Protein AF-A0A948BP55-F1 (afdb_monomer_lite)

Sequence (87 aa):
MEKFKEKNKENWRGAGFWVKEIEKAGLKDKLRFFNDVVVEKRAPHSGTSYGDPVLTDVMLDGQKCDVYHSDHSDRDTWHRIFIHLKI

Foldseek 3Di:
DDDPPPDDPPPPDFPVLQVVQCVVQVNVVLADDADGEAEDQDDPDPPAQFPDFSDAQGAGPNFGWTKTWSDDDPPDPHTYIYIHTHD

pLDDT: mean 82.86, std 16.22, range [41.16, 96.62]

Secondary structure (DSSP, 8-state):
--------------HHHHHHHHHHTT-GGGS---SEEEEESSPPPTTSTT-S-SEEEEEETTEEEEEEES--STT-S--EEEEEE--

Structure (mmCIF, N/CA/C/O backbone):
data_AF-A0A948BP55-F1
#
_entry.id   AF-A0A948BP55-F1
#
loop_
_atom_site.group_PDB
_atom_site.id
_atom_site.type_symbol
_atom_site.label_atom_id
_atom_site.label_alt_id
_atom_site.label_comp_id
_atom_site.label_asym_id
_atom_site.label_entity_id
_atom_site.label_seq_id
_atom_site.pdbx_PDB_ins_code
_atom_site.Cartn_x
_atom_site.Cartn_y
_atom_site.Cartn_z
_atom_site.occupancy
_atom_site.B_iso_or_equiv
_atom_site.auth_seq_id
_atom_site.auth_comp_id
_atom_site.auth_asym_id
_atom_site.auth_atom_id
_atom_site.pdbx_PDB_model_num
ATOM 1 N N . MET A 1 1 ? -18.043 -1.620 33.405 1.00 43.06 1 MET A N 1
ATOM 2 C CA . MET A 1 1 ? -16.852 -2.127 32.693 1.00 43.06 1 MET A CA 1
ATOM 3 C C . MET A 1 1 ? -16.407 -1.060 31.715 1.00 43.06 1 MET A C 1
ATOM 5 O O . MET A 1 1 ? -17.105 -0.792 30.743 1.00 43.06 1 MET A O 1
ATOM 9 N N . GLU A 1 2 ? -15.317 -0.379 32.045 1.00 41.34 2 GLU A N 1
ATOM 10 C CA . GLU A 1 2 ? -14.697 0.648 31.209 1.00 41.34 2 GLU A CA 1
ATOM 11 C C . GLU A 1 2 ? -14.201 0.022 29.900 1.00 41.34 2 GLU A C 1
ATOM 13 O O . GLU A 1 2 ? -13.401 -0.912 29.910 1.00 41.34 2 GLU A O 1
ATOM 18 N N . LYS A 1 3 ? -14.700 0.517 28.761 1.00 41.16 3 LYS A N 1
ATOM 19 C CA . LYS A 1 3 ? -14.141 0.194 27.446 1.00 41.16 3 LYS A CA 1
ATOM 20 C C . LYS A 1 3 ? -12.757 0.834 27.376 1.00 41.16 3 LYS A C 1
ATOM 22 O O . LYS A 1 3 ? -12.656 2.044 27.172 1.00 41.16 3 LYS A O 1
ATOM 27 N N . PHE A 1 4 ? -11.712 0.032 27.560 1.00 41.75 4 PHE A N 1
ATOM 28 C CA . PHE A 1 4 ? -10.335 0.440 27.301 1.00 41.75 4 PHE A CA 1
ATOM 29 C C . PHE A 1 4 ? -10.250 0.976 25.865 1.00 41.75 4 PHE A C 1
ATOM 31 O O . PHE A 1 4 ? -10.355 0.234 24.890 1.00 41.75 4 PHE A O 1
ATOM 38 N N . LYS A 1 5 ? -10.107 2.298 25.736 1.00 44.28 5 LYS A N 1
ATOM 39 C CA . LYS A 1 5 ? -9.656 2.940 24.504 1.00 44.28 5 LYS A CA 1
ATOM 40 C C . LYS A 1 5 ? -8.225 2.456 24.275 1.00 44.28 5 LYS A C 1
ATOM 42 O O . LYS A 1 5 ? -7.319 2.960 24.934 1.00 44.28 5 LYS A O 1
ATOM 47 N N . GLU A 1 6 ? -8.014 1.515 23.353 1.00 46.50 6 GLU A N 1
ATOM 48 C CA . GLU A 1 6 ? -6.688 1.226 22.781 1.00 46.50 6 GLU A CA 1
ATOM 49 C C . GLU A 1 6 ? -6.224 2.453 21.970 1.00 46.50 6 GLU A C 1
ATOM 51 O O . GLU A 1 6 ? -6.231 2.481 20.742 1.00 46.50 6 GLU A O 1
ATOM 56 N N . LYS A 1 7 ? -5.872 3.534 22.671 1.00 46.00 7 LYS A N 1
ATOM 57 C CA . LYS A 1 7 ? -5.120 4.650 22.109 1.00 46.00 7 LYS A CA 1
ATOM 58 C C . LYS A 1 7 ? -3.664 4.204 22.046 1.00 46.00 7 LYS A C 1
ATOM 60 O O . LYS A 1 7 ? -3.052 3.987 23.085 1.00 46.00 7 LYS A O 1
ATOM 65 N N . ASN A 1 8 ? -3.135 4.142 20.825 1.00 45.44 8 ASN A N 1
ATOM 66 C CA . ASN A 1 8 ? -1.725 3.922 20.483 1.00 45.44 8 ASN A CA 1
ATOM 67 C C . ASN A 1 8 ? -1.258 2.457 20.439 1.00 45.44 8 ASN A C 1
ATOM 69 O O . ASN A 1 8 ? -0.255 2.108 21.051 1.00 45.44 8 ASN A O 1
ATOM 73 N N . LYS A 1 9 ? -1.906 1.611 19.624 1.00 48.84 9 LYS A N 1
ATOM 74 C CA . LYS A 1 9 ? -1.153 0.528 18.971 1.00 48.84 9 LYS A CA 1
ATOM 75 C C . LYS A 1 9 ? -0.234 1.181 17.942 1.00 48.84 9 LYS A C 1
ATOM 77 O O . LYS A 1 9 ? -0.702 1.716 16.938 1.00 48.84 9 LYS A O 1
ATOM 82 N N . GLU A 1 10 ? 1.062 1.213 18.217 1.00 50.16 10 GLU A N 1
ATOM 83 C CA . GLU A 1 10 ? 2.056 1.431 17.171 1.00 50.16 10 GLU A CA 1
ATOM 84 C C . GLU A 1 10 ? 1.792 0.389 16.075 1.00 50.16 10 GLU A C 1
ATOM 86 O O . GLU A 1 10 ? 1.755 -0.810 16.347 1.00 50.16 10 GLU A O 1
ATOM 91 N N . ASN A 1 11 ? 1.540 0.829 14.838 1.00 55.75 11 ASN A N 1
ATOM 92 C CA . ASN A 1 11 ? 1.214 -0.057 13.711 1.00 55.75 11 ASN A CA 1
ATOM 93 C C . ASN A 1 11 ? 2.458 -0.793 13.175 1.00 55.75 11 ASN A C 1
ATOM 95 O O . ASN A 1 11 ? 2.563 -1.075 11.985 1.00 55.75 11 ASN A O 1
ATOM 99 N N . TRP A 1 12 ? 3.391 -1.135 14.066 1.00 56.53 12 TRP A N 1
ATOM 100 C CA . TRP A 1 12 ? 4.555 -1.974 13.807 1.00 56.53 12 TRP A CA 1
ATOM 101 C C . TRP A 1 12 ? 4.124 -3.441 13.747 1.00 56.53 12 TRP A C 1
ATOM 103 O O . TRP A 1 12 ? 4.460 -4.268 14.592 1.00 56.53 12 TRP A O 1
ATOM 113 N N . ARG A 1 13 ? 3.313 -3.768 12.740 1.00 70.81 13 ARG A N 1
ATOM 114 C CA . ARG A 1 13 ? 3.014 -5.151 12.367 1.00 70.81 13 ARG A CA 1
ATOM 115 C C . ARG A 1 13 ? 3.954 -5.528 11.225 1.00 70.81 13 ARG A C 1
ATOM 117 O O . ARG A 1 13 ? 4.090 -4.768 10.272 1.00 70.81 13 ARG A O 1
ATOM 124 N N . GLY A 1 14 ? 4.637 -6.667 11.340 1.00 77.19 14 GLY A N 1
ATOM 125 C CA . GLY A 1 14 ? 5.609 -7.107 10.332 1.00 77.19 14 GLY A CA 1
ATOM 126 C C . GLY A 1 14 ? 4.972 -7.354 8.959 1.00 77.19 14 GLY A C 1
ATOM 127 O O . GLY A 1 14 ? 3.761 -7.558 8.859 1.00 77.19 14 GLY A O 1
ATOM 128 N N . ALA A 1 15 ? 5.791 -7.400 7.904 1.00 83.44 15 ALA A N 1
ATOM 129 C CA . ALA A 1 15 ? 5.338 -7.555 6.516 1.00 83.44 15 ALA A CA 1
ATOM 130 C C . ALA A 1 15 ? 4.337 -8.711 6.311 1.00 83.44 15 ALA A C 1
ATOM 132 O O . ALA A 1 15 ? 3.322 -8.542 5.640 1.00 83.44 15 ALA A O 1
ATOM 133 N N . GLY A 1 16 ? 4.552 -9.859 6.964 1.00 88.00 16 GLY A N 1
ATOM 134 C CA . GLY A 1 16 ? 3.655 -11.016 6.856 1.00 88.00 16 GLY A CA 1
ATOM 135 C C . GLY A 1 16 ? 2.230 -10.782 7.376 1.00 88.00 16 GLY A C 1
ATOM 136 O O . GLY A 1 16 ? 1.300 -11.430 6.905 1.00 88.00 16 GLY A O 1
ATOM 137 N N . PHE A 1 17 ? 2.030 -9.856 8.321 1.00 92.06 17 PHE A N 1
ATOM 138 C CA . PHE A 1 17 ? 0.686 -9.458 8.744 1.00 92.06 17 PHE A CA 1
ATOM 139 C C . PHE A 1 17 ? -0.037 -8.712 7.615 1.00 92.06 17 PHE A C 1
ATOM 141 O O . PHE A 1 17 ? -1.158 -9.064 7.257 1.00 92.06 17 PHE A O 1
ATOM 148 N N . TRP A 1 18 ? 0.625 -7.720 7.020 1.00 91.94 18 TRP A N 1
ATOM 149 C CA . TRP A 1 18 ? 0.029 -6.886 5.977 1.00 91.94 18 TRP A CA 1
ATOM 150 C C . TRP A 1 18 ? -0.234 -7.654 4.687 1.00 91.94 18 TRP A C 1
ATOM 152 O O . TRP A 1 18 ? -1.271 -7.442 4.067 1.00 91.94 18 TRP A O 1
ATOM 162 N N . VAL A 1 19 ? 0.630 -8.612 4.336 1.00 91.56 19 VAL A N 1
ATOM 163 C CA . VAL A 1 19 ? 0.378 -9.546 3.226 1.00 91.56 19 VAL A CA 1
ATOM 164 C C . VAL A 1 19 ? -0.954 -10.279 3.422 1.00 91.56 19 VAL A C 1
ATOM 166 O O . VAL A 1 19 ? -1.757 -10.339 2.495 1.00 91.56 19 VAL A O 1
ATOM 169 N N . LYS A 1 20 ? -1.234 -10.776 4.634 1.00 94.00 20 LYS A N 1
ATOM 170 C CA . LYS A 1 20 ? -2.497 -11.471 4.930 1.00 94.00 20 LYS A CA 1
ATOM 171 C C . LYS A 1 20 ? -3.707 -10.546 4.859 1.00 94.00 20 LYS A C 1
ATOM 173 O O . LYS A 1 20 ? -4.754 -10.967 4.380 1.00 94.00 20 LYS A O 1
ATOM 178 N N . GLU A 1 21 ? -3.582 -9.301 5.314 1.00 95.06 21 GLU A N 1
ATOM 179 C CA . GLU A 1 21 ? -4.674 -8.326 5.197 1.00 95.06 21 GLU A CA 1
ATOM 180 C C . GLU A 1 21 ? -4.960 -7.964 3.733 1.00 95.06 21 GLU A C 1
ATOM 182 O O . GLU A 1 21 ? -6.121 -7.910 3.334 1.00 95.06 21 GLU A O 1
ATOM 187 N N . ILE A 1 22 ? -3.921 -7.809 2.908 1.00 94.44 22 ILE A N 1
ATOM 188 C CA . ILE A 1 22 ? -4.044 -7.591 1.458 1.00 94.44 22 ILE A CA 1
ATOM 189 C C . ILE A 1 22 ? -4.731 -8.785 0.777 1.00 94.44 22 ILE A C 1
ATOM 191 O O . ILE A 1 22 ? -5.612 -8.595 -0.065 1.00 94.44 22 ILE A O 1
ATOM 195 N N . GLU A 1 23 ? -4.361 -10.014 1.148 1.00 94.75 23 GLU A N 1
ATOM 196 C CA . GLU A 1 23 ? -4.997 -11.243 0.653 1.00 94.75 23 GLU A CA 1
ATOM 197 C C . GLU A 1 23 ? -6.467 -11.328 1.063 1.00 94.75 23 GLU A C 1
ATOM 199 O O . GLU A 1 23 ? -7.335 -11.549 0.221 1.00 94.75 23 GLU A O 1
ATO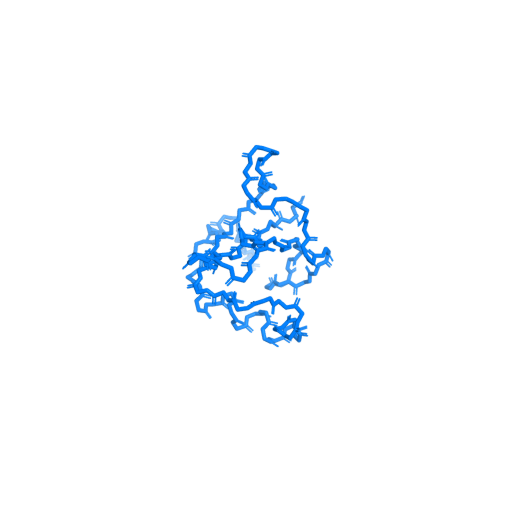M 204 N N . LYS A 1 24 ? -6.762 -11.085 2.341 1.00 95.44 24 LYS A N 1
ATOM 205 C CA . LYS A 1 24 ? -8.124 -11.080 2.885 1.00 95.44 24 LYS A CA 1
ATOM 206 C C . LYS A 1 24 ? -9.010 -10.023 2.223 1.00 95.44 24 LYS A C 1
ATOM 208 O O . LYS A 1 24 ? -10.204 -10.255 2.053 1.00 95.44 24 LYS A O 1
ATOM 213 N N . ALA A 1 25 ? -8.435 -8.883 1.842 1.00 94.88 25 ALA A N 1
ATOM 214 C CA . ALA A 1 25 ? -9.122 -7.821 1.114 1.00 94.88 25 ALA A CA 1
ATOM 215 C C . ALA A 1 25 ? -9.286 -8.108 -0.394 1.00 94.88 25 ALA A C 1
ATOM 217 O O . ALA A 1 25 ? -9.929 -7.325 -1.092 1.00 94.88 25 ALA A O 1
ATOM 218 N N . GLY A 1 26 ? -8.712 -9.200 -0.919 1.00 95.12 26 GLY A N 1
ATOM 219 C CA . GLY A 1 26 ? -8.770 -9.536 -2.345 1.00 95.12 26 GLY A CA 1
ATOM 220 C C . GLY A 1 26 ? -7.975 -8.570 -3.230 1.00 95.12 26 GLY A C 1
ATOM 221 O O . GLY A 1 26 ? -8.348 -8.321 -4.375 1.00 95.12 26 GLY A O 1
ATOM 222 N N . LEU A 1 27 ? -6.907 -7.972 -2.690 1.00 94.44 27 LEU A N 1
ATOM 223 C CA . LEU A 1 27 ? -6.112 -6.944 -3.374 1.00 94.44 27 LEU A CA 1
ATOM 224 C C . LEU A 1 27 ? -4.791 -7.472 -3.940 1.00 94.44 27 LEU A C 1
ATOM 226 O O . LEU A 1 27 ? -4.134 -6.749 -4.684 1.00 94.44 27 LEU A O 1
ATOM 230 N N . LYS A 1 28 ? -4.407 -8.714 -3.620 1.00 91.69 28 LYS A N 1
ATOM 231 C CA . LYS A 1 28 ? -3.110 -9.293 -4.004 1.00 91.69 28 LYS A CA 1
ATOM 232 C C . LYS A 1 28 ? -2.852 -9.233 -5.511 1.00 91.69 28 LYS A C 1
ATOM 234 O O . LYS A 1 28 ? -1.786 -8.789 -5.909 1.00 91.69 28 LYS A O 1
ATOM 239 N N . ASP A 1 29 ? -3.843 -9.577 -6.330 1.00 92.44 29 ASP A N 1
ATOM 240 C CA . ASP A 1 29 ? -3.702 -9.593 -7.795 1.00 92.44 29 ASP A CA 1
ATOM 241 C C . ASP A 1 29 ? -3.683 -8.189 -8.427 1.00 92.44 29 ASP A C 1
ATOM 243 O O . ASP A 1 29 ? -3.445 -8.044 -9.624 1.00 92.44 29 ASP A O 1
ATOM 247 N N . LYS A 1 30 ? -3.948 -7.142 -7.635 1.00 92.69 30 LYS A N 1
ATOM 248 C CA . LYS A 1 30 ? -3.861 -5.739 -8.067 1.00 92.69 30 LYS A CA 1
ATOM 249 C C . LYS A 1 30 ? -2.507 -5.108 -7.751 1.00 92.69 30 LYS A C 1
ATOM 251 O O . LYS A 1 30 ? -2.258 -3.979 -8.164 1.00 92.69 30 LYS A O 1
ATOM 256 N N . LEU A 1 31 ? -1.668 -5.804 -6.990 1.00 91.56 31 LEU A N 1
ATOM 257 C CA . LEU A 1 31 ? -0.335 -5.358 -6.618 1.00 91.56 31 LEU A CA 1
ATOM 258 C C . LEU A 1 31 ? 0.702 -6.122 -7.436 1.00 91.56 31 LEU A C 1
ATOM 260 O O . LEU A 1 31 ? 0.515 -7.291 -7.778 1.00 91.56 31 LEU A O 1
ATOM 264 N N . ARG A 1 32 ? 1.820 -5.459 -7.736 1.00 89.62 32 ARG A N 1
ATOM 265 C CA . ARG A 1 32 ? 2.992 -6.162 -8.262 1.00 89.62 32 ARG A CA 1
ATOM 266 C C . ARG A 1 32 ? 3.580 -7.037 -7.155 1.00 89.62 32 ARG A C 1
ATOM 268 O O . ARG A 1 32 ? 3.208 -6.916 -5.988 1.00 89.62 32 ARG A O 1
ATOM 275 N N . PHE A 1 33 ? 4.510 -7.919 -7.515 1.00 88.94 33 PHE A N 1
ATOM 276 C CA . PHE A 1 33 ? 5.304 -8.620 -6.510 1.00 88.94 33 PHE A CA 1
ATOM 277 C C . PHE A 1 33 ? 5.914 -7.605 -5.536 1.00 88.94 33 PHE A C 1
ATOM 279 O O . PHE A 1 33 ? 6.371 -6.548 -5.956 1.00 88.94 33 PHE A O 1
ATOM 286 N N . PHE A 1 34 ? 5.908 -7.929 -4.247 1.00 88.81 34 PHE A N 1
ATOM 287 C CA . PHE A 1 34 ? 6.599 -7.165 -3.222 1.00 88.81 34 PHE A CA 1
ATOM 288 C C . PHE A 1 34 ? 7.152 -8.113 -2.162 1.00 88.81 34 PHE A C 1
ATOM 290 O O . PHE A 1 34 ? 6.565 -9.157 -1.872 1.00 88.81 34 PHE A O 1
ATOM 297 N N . ASN A 1 35 ? 8.295 -7.757 -1.588 1.00 87.44 35 ASN A N 1
ATOM 298 C CA . ASN A 1 35 ? 8.977 -8.522 -0.547 1.00 87.44 35 ASN A CA 1
ATOM 299 C C . ASN A 1 35 ? 9.101 -7.753 0.774 1.00 87.44 35 ASN A C 1
ATOM 301 O O . ASN A 1 35 ? 9.544 -8.324 1.769 1.00 87.44 35 ASN A O 1
ATOM 305 N N . ASP A 1 36 ? 8.689 -6.486 0.792 1.00 89.00 36 ASP A N 1
ATOM 306 C CA . ASP A 1 36 ? 8.788 -5.622 1.957 1.00 89.00 36 ASP A CA 1
ATOM 307 C C . ASP A 1 36 ? 7.585 -4.679 2.060 1.00 89.00 36 ASP A C 1
ATOM 309 O O . ASP A 1 36 ? 6.982 -4.292 1.056 1.00 89.00 36 ASP A O 1
ATOM 313 N N . VAL A 1 37 ? 7.230 -4.317 3.292 1.00 91.75 37 VAL A N 1
ATOM 314 C CA . VAL A 1 37 ? 6.069 -3.480 3.603 1.00 91.75 37 VAL A CA 1
ATOM 315 C C . VAL A 1 37 ? 6.466 -2.429 4.627 1.00 91.75 37 VAL A C 1
ATOM 317 O O . VAL A 1 37 ? 6.898 -2.758 5.730 1.00 91.75 37 VAL A O 1
ATOM 320 N N . VAL A 1 38 ? 6.246 -1.164 4.286 1.00 91.75 38 VAL A N 1
ATOM 321 C CA . VAL A 1 38 ? 6.350 -0.030 5.211 1.00 91.75 38 VAL A CA 1
ATOM 322 C C . VAL A 1 38 ? 4.958 0.520 5.459 1.00 91.75 38 VAL A C 1
ATOM 324 O O . VAL A 1 38 ? 4.172 0.648 4.526 1.00 91.75 38 VAL A O 1
ATOM 327 N N . VAL A 1 39 ? 4.640 0.846 6.710 1.00 92.38 39 VAL A N 1
ATOM 328 C CA . VAL A 1 39 ? 3.329 1.388 7.078 1.00 92.38 39 VAL A CA 1
ATOM 329 C C . VAL A 1 39 ? 3.509 2.660 7.873 1.00 92.38 39 VAL A C 1
ATOM 331 O O . VAL A 1 39 ? 4.177 2.666 8.902 1.00 92.38 39 VAL A O 1
ATOM 334 N N . GLU A 1 40 ? 2.878 3.728 7.408 1.00 91.81 40 GLU A N 1
ATOM 335 C CA . GLU A 1 40 ? 3.027 5.059 7.979 1.00 91.81 40 GLU A CA 1
ATOM 336 C C . GLU A 1 40 ? 1.693 5.798 8.018 1.00 91.81 40 GLU A C 1
ATOM 338 O O . GLU A 1 40 ? 0.745 5.502 7.292 1.00 91.81 40 GLU A O 1
ATOM 343 N N . LYS A 1 41 ? 1.627 6.812 8.879 1.00 91.38 41 LYS A N 1
ATOM 344 C CA . LYS A 1 41 ? 0.450 7.686 9.039 1.00 91.38 41 LYS A CA 1
ATOM 345 C C . LYS A 1 41 ? 0.484 8.919 8.138 1.00 91.38 41 LYS A C 1
ATOM 347 O O . LYS A 1 41 ? -0.416 9.749 8.183 1.00 91.38 41 LYS A O 1
ATOM 352 N N . ARG A 1 42 ? 1.578 9.096 7.402 1.00 90.56 42 ARG A N 1
ATOM 353 C CA . ARG A 1 42 ? 1.771 10.181 6.445 1.00 90.56 42 ARG A CA 1
ATOM 354 C C . ARG A 1 42 ? 2.029 9.563 5.085 1.00 90.56 42 ARG A C 1
ATOM 356 O O . ARG A 1 42 ? 2.716 8.548 5.000 1.00 90.56 42 ARG A O 1
ATOM 363 N N . ALA A 1 43 ? 1.500 10.195 4.045 1.00 90.75 43 ALA A N 1
ATOM 364 C CA . ALA A 1 43 ? 1.821 9.842 2.672 1.00 90.75 43 ALA A CA 1
ATOM 365 C C . ALA A 1 43 ? 3.344 9.915 2.438 1.00 90.75 43 ALA A C 1
ATOM 367 O O . ALA A 1 43 ? 4.029 10.709 3.104 1.00 90.75 43 ALA A O 1
ATOM 368 N N . PRO A 1 44 ? 3.881 9.115 1.501 1.00 89.19 44 PRO A N 1
ATOM 369 C CA . PRO A 1 44 ? 5.279 9.222 1.118 1.00 89.19 44 PRO A CA 1
ATOM 370 C C . PRO A 1 44 ? 5.597 10.649 0.650 1.00 89.19 44 PRO A C 1
ATOM 372 O O . PRO A 1 44 ? 4.763 11.339 0.062 1.00 89.19 44 PRO A O 1
ATOM 375 N N . HIS A 1 45 ? 6.808 11.123 0.951 1.00 85.38 45 HIS A N 1
ATOM 376 C CA . HIS A 1 45 ? 7.219 12.472 0.564 1.00 85.38 45 HIS A CA 1
ATOM 377 C C . HIS A 1 45 ? 7.295 12.584 -0.966 1.00 85.38 45 HIS A C 1
ATOM 379 O O . HIS A 1 45 ? 7.712 11.634 -1.631 1.00 85.38 45 HIS A O 1
ATOM 385 N N . SER A 1 46 ? 6.962 13.750 -1.525 1.00 78.44 46 SER A N 1
ATOM 386 C CA . SER A 1 46 ? 6.896 13.977 -2.981 1.00 78.44 46 SER A CA 1
ATOM 387 C C . SER A 1 46 ? 8.233 13.808 -3.718 1.00 78.44 46 SER A C 1
ATOM 389 O O . SER A 1 46 ? 8.247 13.728 -4.940 1.00 78.44 46 SER A O 1
ATOM 391 N N . GLY A 1 47 ? 9.353 13.727 -2.992 1.00 76.56 47 GLY A N 1
ATOM 392 C CA . GLY A 1 47 ? 10.683 13.412 -3.531 1.00 76.56 47 GLY A CA 1
ATOM 393 C C . GLY A 1 47 ? 11.108 11.943 -3.397 1.00 76.56 47 GLY A C 1
ATOM 394 O O . GLY A 1 47 ? 12.267 11.630 -3.651 1.00 76.56 47 GLY A O 1
ATOM 395 N N . THR A 1 48 ? 10.225 11.051 -2.939 1.00 81.50 48 THR A N 1
ATOM 396 C CA . THR A 1 48 ? 10.512 9.607 -2.854 1.00 81.50 48 THR A CA 1
ATOM 397 C C . THR A 1 48 ? 10.154 8.891 -4.151 1.00 81.50 48 THR A C 1
ATOM 399 O O . THR A 1 48 ? 9.362 9.384 -4.950 1.00 81.50 48 THR A O 1
ATOM 402 N N . SER A 1 49 ? 10.694 7.686 -4.343 1.00 81.50 49 SER A N 1
ATOM 403 C CA . SER A 1 49 ? 10.404 6.869 -5.524 1.00 81.50 49 SER A CA 1
ATOM 404 C C . SER A 1 49 ? 8.998 6.262 -5.536 1.00 81.50 49 SER A C 1
ATOM 406 O O . SER A 1 49 ? 8.681 5.549 -6.473 1.00 81.50 49 SER A O 1
ATOM 408 N N . TYR A 1 50 ? 8.147 6.507 -4.531 1.00 84.69 50 TYR A N 1
ATOM 409 C CA . TYR A 1 50 ? 6.826 5.873 -4.451 1.00 84.69 50 TYR A CA 1
ATOM 410 C C . TYR A 1 50 ? 5.810 6.409 -5.465 1.00 84.69 50 TYR A C 1
ATOM 412 O O . TYR A 1 50 ? 4.886 5.685 -5.823 1.00 84.69 50 TYR A O 1
ATOM 420 N N . GLY A 1 51 ? 5.984 7.645 -5.943 1.00 85.31 51 GLY A N 1
ATOM 421 C CA . GLY A 1 51 ? 5.069 8.258 -6.907 1.00 85.31 51 GLY A CA 1
ATOM 422 C C . GLY A 1 51 ? 3.617 8.301 -6.416 1.00 85.31 51 GLY A C 1
ATOM 423 O O . GLY A 1 51 ? 3.353 8.565 -5.239 1.00 85.31 51 GLY A O 1
ATOM 424 N N . ASP A 1 52 ? 2.687 8.048 -7.337 1.00 90.12 52 ASP A N 1
ATOM 425 C CA . ASP A 1 52 ? 1.250 8.000 -7.064 1.00 90.12 52 ASP A CA 1
ATOM 426 C C . ASP A 1 52 ? 0.820 6.654 -6.450 1.00 90.12 52 ASP A C 1
ATOM 428 O O . ASP A 1 52 ? 1.434 5.614 -6.711 1.00 90.12 52 ASP A O 1
ATOM 432 N N . PRO A 1 53 ? -0.251 6.637 -5.636 1.00 93.44 53 PRO A N 1
ATOM 433 C CA . PRO A 1 53 ? -0.763 5.401 -5.063 1.00 93.44 53 PRO A CA 1
A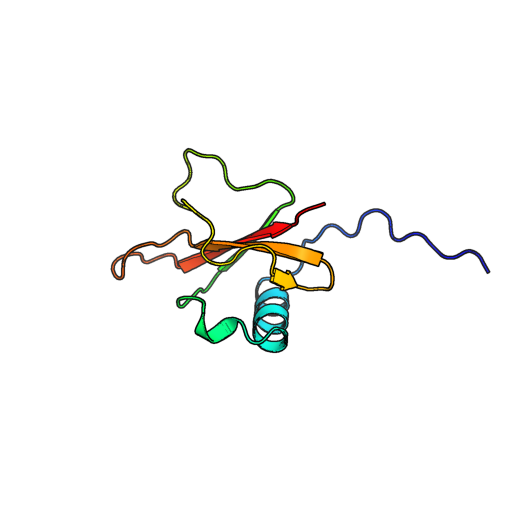TOM 434 C C . PRO A 1 53 ?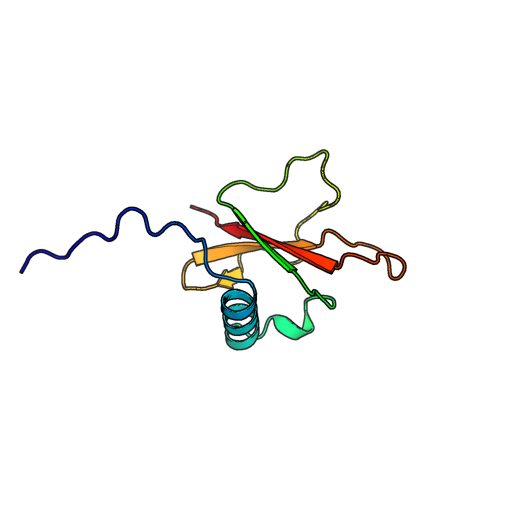 -1.298 4.465 -6.154 1.00 93.44 53 PRO A C 1
ATOM 436 O O . PRO A 1 53 ? -2.094 4.864 -7.004 1.00 93.44 53 PRO A O 1
ATOM 439 N N . VAL A 1 54 ? -0.919 3.189 -6.080 1.00 94.44 54 VAL A N 1
ATOM 440 C CA . VAL A 1 54 ? -1.438 2.128 -6.958 1.00 94.44 54 VAL A CA 1
ATOM 441 C C . VAL A 1 54 ? -2.839 1.676 -6.550 1.00 94.44 54 VAL A C 1
ATOM 443 O O . VAL A 1 54 ? -3.613 1.208 -7.382 1.00 94.44 54 VAL A O 1
ATOM 446 N N . LEU A 1 55 ? -3.176 1.821 -5.267 1.00 95.81 55 LEU A N 1
ATOM 447 C CA . LEU A 1 55 ? -4.502 1.571 -4.717 1.00 95.81 55 LEU A CA 1
ATOM 448 C C . LEU A 1 55 ? -4.869 2.717 -3.786 1.00 95.81 55 LEU A C 1
ATOM 450 O O . LEU A 1 55 ? -4.063 3.117 -2.946 1.00 95.81 55 LEU A O 1
ATOM 454 N N . THR A 1 56 ? -6.099 3.203 -3.905 1.00 96.62 56 THR A N 1
ATOM 455 C CA . THR A 1 56 ? -6.609 4.318 -3.108 1.00 96.62 56 THR A CA 1
ATOM 456 C C . THR A 1 56 ? -7.848 3.929 -2.319 1.00 96.62 56 THR A C 1
ATOM 458 O O . THR A 1 56 ? -8.684 3.162 -2.796 1.00 96.62 56 THR A O 1
ATOM 461 N N . ASP A 1 57 ? -7.966 4.469 -1.104 1.00 95.94 57 ASP A N 1
ATOM 462 C CA . ASP A 1 57 ? -9.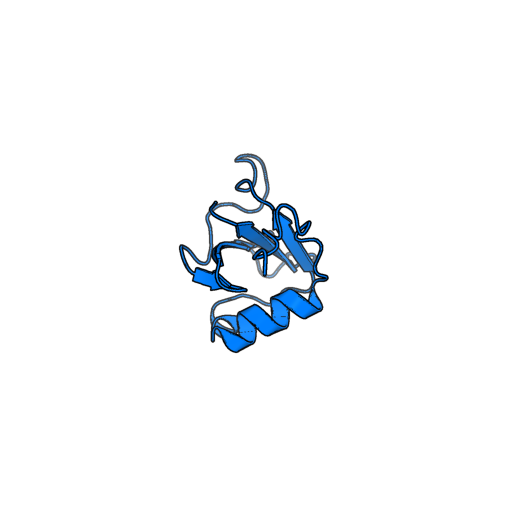131 4.290 -0.224 1.00 95.94 57 ASP A CA 1
ATOM 463 C C . ASP A 1 57 ? -9.515 2.818 0.046 1.00 95.94 57 ASP A C 1
ATOM 465 O O . ASP A 1 57 ? -10.680 2.495 0.295 1.00 95.94 57 ASP A O 1
ATOM 469 N N . VAL A 1 58 ? -8.531 1.916 0.036 1.00 96.25 58 VAL A N 1
ATOM 470 C CA . VAL A 1 58 ? -8.740 0.497 0.343 1.00 96.25 58 VAL A CA 1
ATOM 471 C C . VAL A 1 58 ? -8.839 0.264 1.846 1.00 96.25 58 VAL A C 1
ATOM 473 O O . VAL A 1 58 ? -8.286 1.019 2.640 1.00 96.25 58 VAL A O 1
ATOM 476 N N . MET A 1 59 ? -9.538 -0.796 2.250 1.00 95.56 59 MET A N 1
ATOM 477 C CA . MET A 1 59 ? -9.701 -1.149 3.662 1.00 95.56 59 MET A CA 1
ATOM 478 C C . MET A 1 59 ? -8.732 -2.268 4.056 1.00 95.56 59 MET A C 1
ATOM 480 O O . MET A 1 59 ? -8.867 -3.386 3.564 1.00 95.56 59 MET A O 1
ATOM 484 N N . LEU A 1 60 ? -7.798 -1.985 4.969 1.00 93.38 60 LEU A N 1
ATOM 485 C CA . LEU A 1 60 ? -6.855 -2.955 5.548 1.00 93.38 60 LEU A CA 1
ATOM 486 C C . LEU A 1 60 ? -6.884 -2.849 7.078 1.00 93.38 60 LEU A C 1
ATOM 488 O O . LEU A 1 60 ? -6.846 -1.742 7.610 1.00 93.38 60 LEU A O 1
ATOM 492 N N . ASP A 1 61 ? -6.986 -3.969 7.805 1.00 91.12 6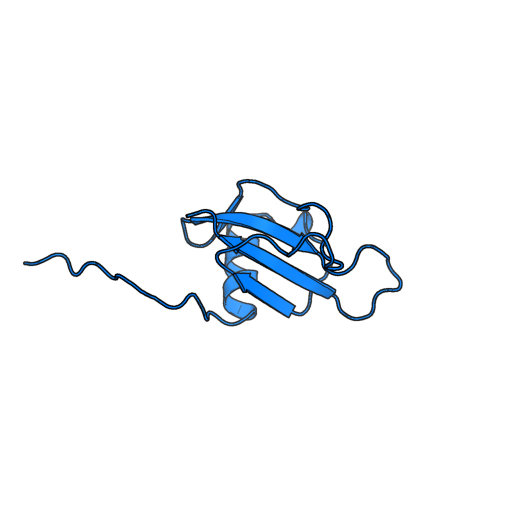1 ASP A N 1
ATOM 493 C CA . ASP A 1 61 ? -7.125 -3.991 9.277 1.00 91.12 61 ASP A CA 1
ATOM 494 C C . ASP A 1 61 ? -8.237 -3.048 9.795 1.00 91.12 61 ASP A C 1
ATOM 496 O O . ASP A 1 61 ? -8.125 -2.425 10.850 1.00 91.12 61 ASP A O 1
ATOM 500 N N . GLY A 1 62 ? -9.312 -2.885 9.012 1.00 91.31 62 GLY A N 1
ATOM 501 C CA . GLY A 1 62 ? -10.426 -1.986 9.331 1.00 91.31 62 GLY A CA 1
ATOM 502 C C . GLY A 1 62 ? -10.126 -0.487 9.188 1.00 91.31 62 GLY A C 1
ATOM 503 O O . GLY A 1 62 ? -10.970 0.327 9.557 1.00 91.31 62 GLY A O 1
ATOM 504 N N . GLN A 1 63 ? -8.970 -0.108 8.642 1.00 92.12 63 GLN A N 1
ATOM 505 C CA . GLN A 1 63 ? -8.568 1.278 8.394 1.00 92.12 63 GLN A CA 1
ATOM 506 C C . GLN A 1 63 ? -8.571 1.582 6.895 1.00 92.12 63 GLN A C 1
ATOM 508 O O . GLN A 1 63 ? -8.295 0.706 6.077 1.00 92.12 63 GLN A O 1
ATOM 513 N N . LYS A 1 64 ? -8.887 2.831 6.539 1.00 95.56 64 LYS A N 1
ATOM 514 C CA . LYS A 1 64 ? -8.785 3.316 5.161 1.00 95.56 64 LYS A CA 1
ATOM 515 C C . LYS A 1 64 ? -7.320 3.615 4.841 1.00 95.56 64 LYS A C 1
ATOM 517 O O . LYS A 1 64 ? -6.637 4.284 5.619 1.00 95.56 64 LYS A O 1
ATOM 522 N N . CYS A 1 65 ? -6.837 3.126 3.708 1.00 95.81 65 CYS A N 1
ATOM 523 C CA . CYS A 1 65 ? -5.432 3.195 3.337 1.00 95.81 65 CYS A CA 1
ATOM 524 C C . CYS A 1 65 ? -5.242 3.525 1.856 1.00 95.81 65 CYS A C 1
ATOM 526 O O . CYS A 1 65 ? -6.068 3.160 1.020 1.00 95.81 65 CYS A O 1
ATOM 528 N N . ASP A 1 66 ? -4.103 4.138 1.546 1.00 96.62 66 ASP A N 1
ATOM 529 C CA . ASP A 1 66 ? -3.529 4.126 0.200 1.00 96.62 66 ASP A CA 1
ATOM 530 C C . ASP A 1 66 ? -2.308 3.206 0.174 1.00 96.62 66 ASP A C 1
ATOM 532 O O . ASP A 1 66 ? -1.567 3.123 1.157 1.00 96.62 66 ASP A O 1
ATOM 536 N N . VAL A 1 67 ? -2.086 2.532 -0.951 1.00 95.62 67 VAL A N 1
ATOM 537 C CA . VAL A 1 67 ? -0.929 1.658 -1.170 1.00 95.62 67 VAL A CA 1
ATOM 538 C C . VAL A 1 67 ? -0.110 2.197 -2.333 1.00 95.62 67 VAL A C 1
ATOM 540 O O . VAL A 1 67 ? -0.663 2.526 -3.380 1.00 95.62 67 VAL A O 1
ATOM 543 N N . TYR A 1 68 ? 1.206 2.251 -2.156 1.00 94.50 68 TYR A N 1
ATOM 544 C CA . TYR A 1 68 ? 2.183 2.716 -3.139 1.00 94.50 68 TYR A CA 1
ATOM 545 C C . TYR A 1 68 ? 3.224 1.625 -3.382 1.00 94.50 68 TYR A C 1
ATOM 547 O O . TYR A 1 68 ? 3.485 0.830 -2.479 1.00 94.50 68 TYR A O 1
ATOM 555 N N . HIS A 1 69 ? 3.861 1.635 -4.550 1.00 92.50 69 HIS A N 1
ATOM 556 C CA . HIS A 1 69 ? 5.030 0.805 -4.853 1.00 92.50 69 HIS A CA 1
ATOM 557 C C . HIS A 1 69 ? 6.283 1.671 -4.955 1.00 92.50 69 HIS A C 1
ATOM 559 O O . HIS A 1 69 ? 6.232 2.764 -5.510 1.00 92.50 69 HIS A O 1
ATOM 565 N N . SER A 1 70 ? 7.406 1.207 -4.402 1.00 87.06 70 SER A N 1
ATOM 566 C CA . SER A 1 70 ? 8.704 1.871 -4.585 1.00 87.06 70 SER A CA 1
ATOM 567 C C . SER A 1 70 ? 9.304 1.610 -5.963 1.00 87.06 70 SER A C 1
ATOM 569 O O . SER A 1 70 ? 10.172 2.365 -6.398 1.00 87.06 70 SER A O 1
ATOM 571 N N . ASP A 1 71 ? 8.884 0.508 -6.581 1.00 81.44 71 ASP A N 1
ATOM 572 C CA . ASP A 1 71 ? 9.314 -0.013 -7.864 1.00 81.44 71 ASP A CA 1
ATOM 573 C C . ASP A 1 71 ? 8.261 0.255 -8.945 1.00 81.44 71 ASP A C 1
ATOM 575 O O . ASP A 1 71 ? 7.092 -0.107 -8.818 1.00 81.44 71 ASP A O 1
ATOM 579 N N . HIS A 1 72 ? 8.692 0.887 -10.032 1.00 71.75 72 HIS A N 1
ATOM 580 C CA . HIS A 1 72 ? 7.828 1.262 -11.159 1.00 71.75 72 HIS A CA 1
ATOM 581 C C . HIS A 1 72 ? 8.242 0.569 -12.455 1.00 71.75 72 HIS A C 1
ATOM 583 O O . HIS A 1 72 ? 7.556 0.691 -13.472 1.00 71.75 72 HIS A O 1
ATOM 589 N N . SER A 1 73 ? 9.354 -0.172 -12.438 1.00 70.44 73 SER A N 1
ATOM 590 C CA . SER A 1 73 ? 9.877 -0.891 -13.592 1.00 70.44 73 SER A CA 1
ATOM 591 C C . SER A 1 73 ? 10.248 -2.331 -13.251 1.00 70.44 73 SER A C 1
ATOM 593 O O . SER A 1 73 ? 10.647 -2.654 -12.136 1.00 70.44 73 SER A O 1
ATOM 595 N N . ASP A 1 74 ? 10.216 -3.204 -14.256 1.00 69.88 74 ASP A N 1
ATOM 596 C CA . ASP A 1 74 ? 10.576 -4.620 -14.096 1.00 69.88 74 ASP A CA 1
ATOM 597 C C . ASP A 1 74 ? 12.091 -4.835 -13.863 1.00 69.88 74 ASP A C 1
ATOM 599 O O . ASP A 1 74 ? 12.555 -5.967 -13.760 1.00 69.88 74 ASP A O 1
ATOM 603 N N . ARG A 1 75 ? 12.882 -3.751 -13.821 1.00 73.31 75 ARG A N 1
ATOM 604 C CA . ARG A 1 75 ? 14.326 -3.766 -13.536 1.00 73.31 75 ARG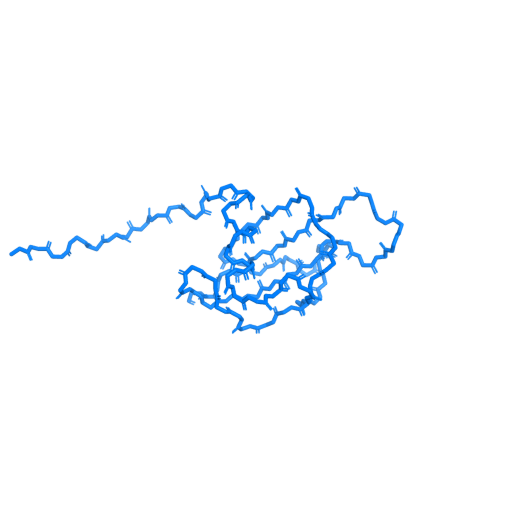 A CA 1
ATOM 605 C C . ARG A 1 75 ? 14.652 -3.445 -12.080 1.00 73.31 75 ARG A C 1
ATOM 607 O O . ARG A 1 75 ? 15.815 -3.556 -11.693 1.00 73.31 75 ARG A O 1
ATOM 614 N N . ASP A 1 76 ? 13.663 -3.025 -11.301 1.00 73.12 76 ASP A N 1
ATOM 615 C CA . ASP A 1 76 ? 13.855 -2.698 -9.896 1.00 73.12 76 ASP A CA 1
ATOM 616 C C . ASP A 1 76 ? 14.088 -3.987 -9.100 1.00 73.12 76 ASP A C 1
ATOM 618 O O . ASP A 1 76 ? 13.448 -5.004 -9.339 1.00 73.12 76 ASP A O 1
ATOM 622 N N . THR A 1 77 ? 15.045 -3.968 -8.174 1.00 70.81 77 THR A N 1
ATOM 623 C CA . THR A 1 77 ? 15.441 -5.154 -7.389 1.00 70.81 77 THR A CA 1
ATOM 624 C C . THR A 1 77 ? 14.909 -5.127 -5.959 1.00 70.81 77 THR A C 1
ATOM 626 O O . THR A 1 77 ? 15.021 -6.114 -5.229 1.00 70.81 77 THR A O 1
ATOM 629 N N . TRP A 1 78 ? 14.326 -3.998 -5.551 1.00 70.81 78 TRP A N 1
ATOM 630 C CA . TRP A 1 78 ? 13.729 -3.800 -4.238 1.00 70.81 78 TRP A CA 1
ATOM 631 C C . TRP A 1 78 ? 12.241 -3.485 -4.400 1.00 70.81 78 TRP A C 1
ATOM 633 O O . TRP A 1 78 ? 11.863 -2.361 -4.729 1.00 70.81 78 TRP A O 1
ATOM 643 N N . HIS A 1 79 ? 11.405 -4.496 -4.178 1.00 86.00 79 HIS A N 1
ATOM 644 C CA . HIS A 1 79 ? 9.966 -4.433 -4.406 1.00 86.00 79 HIS A CA 1
ATOM 645 C C . HIS A 1 79 ? 9.238 -4.182 -3.086 1.00 86.00 79 HIS A C 1
ATOM 647 O O . HIS A 1 79 ? 8.826 -5.117 -2.394 1.00 86.00 79 HIS A O 1
ATOM 653 N N . ARG A 1 80 ? 9.132 -2.917 -2.684 1.00 90.81 80 ARG A N 1
ATOM 654 C CA . ARG A 1 80 ? 8.510 -2.531 -1.417 1.00 90.81 80 ARG A CA 1
ATOM 655 C C . ARG A 1 80 ? 7.181 -1.847 -1.675 1.00 90.81 80 ARG A C 1
ATOM 657 O O . ARG A 1 80 ? 7.098 -0.924 -2.482 1.00 90.81 80 ARG A O 1
ATOM 664 N N . ILE A 1 81 ? 6.176 -2.224 -0.893 1.00 93.19 81 ILE A N 1
ATOM 665 C CA . ILE A 1 81 ? 4.953 -1.434 -0.790 1.00 93.19 81 ILE A CA 1
ATOM 666 C C . ILE A 1 81 ? 4.993 -0.511 0.424 1.00 93.19 81 ILE A C 1
ATOM 668 O O . ILE A 1 81 ? 5.515 -0.857 1.486 1.00 93.19 81 ILE A O 1
ATOM 672 N N . PHE A 1 82 ? 4.412 0.669 0.265 1.00 94.19 82 PHE A N 1
ATOM 673 C CA . PHE A 1 82 ? 4.162 1.611 1.346 1.00 94.19 82 PHE A CA 1
ATOM 674 C C . PHE A 1 82 ? 2.659 1.727 1.556 1.00 94.19 82 PHE A C 1
ATOM 676 O O . PHE A 1 82 ? 1.923 2.006 0.613 1.00 94.19 82 PHE A O 1
ATOM 683 N N . ILE A 1 83 ? 2.199 1.519 2.784 1.00 95.12 83 ILE A N 1
ATOM 684 C CA . ILE A 1 83 ? 0.798 1.641 3.175 1.00 95.12 83 ILE A CA 1
ATOM 685 C C . ILE A 1 83 ? 0.655 2.929 3.979 1.00 95.12 83 ILE A C 1
ATOM 687 O O . ILE A 1 83 ? 1.139 3.042 5.105 1.00 95.12 83 ILE A O 1
ATOM 691 N N . HIS A 1 84 ? -0.030 3.903 3.396 1.00 95.31 84 HIS A N 1
ATOM 692 C CA . HIS A 1 84 ? -0.414 5.129 4.074 1.00 95.31 84 HIS A CA 1
ATOM 693 C C . HIS A 1 84 ? -1.768 4.926 4.752 1.00 95.31 84 HIS A C 1
ATOM 695 O O . HIS A 1 84 ? -2.786 4.752 4.085 1.00 95.31 84 HIS A O 1
ATOM 701 N N . LEU A 1 85 ? -1.788 4.980 6.079 1.00 93.56 85 LEU A N 1
ATOM 702 C CA . LEU A 1 85 ? -3.010 4.927 6.874 1.00 93.56 85 LEU A CA 1
ATOM 703 C C . LEU A 1 85 ? -3.656 6.315 6.927 1.00 93.56 85 LEU A C 1
ATOM 705 O O . LEU A 1 85 ? -3.075 7.236 7.502 1.00 93.56 85 LEU A O 1
ATOM 709 N N . LYS A 1 86 ? -4.862 6.455 6.368 1.00 89.94 86 LYS A N 1
ATOM 710 C CA . LYS A 1 86 ? -5.644 7.695 6.429 1.00 89.94 86 LYS A CA 1
ATOM 711 C C . LYS A 1 86 ? -6.380 7.750 7.763 1.00 89.94 86 LYS A C 1
ATOM 713 O O . LYS A 1 86 ? -7.313 6.979 7.986 1.00 89.94 86 LYS A O 1
ATOM 718 N N . ILE A 1 87 ? -5.918 8.630 8.648 1.00 76.50 87 ILE A N 1
ATOM 719 C CA . ILE A 1 87 ? -6.515 8.896 9.966 1.00 76.50 87 ILE A CA 1
ATOM 720 C C . ILE A 1 87 ? -7.471 10.077 9.859 1.00 76.50 87 ILE A C 1
ATOM 722 O O . ILE A 1 87 ? -7.096 11.055 9.174 1.00 76.50 87 ILE A O 1
#

Radius of gyration: 13.92 Å; chains: 1; bounding box: 32×25×47 Å